Protein AF-A0A7Y3KMJ6-F1 (afdb_monomer)

Radius of gyration: 19.61 Å; Cα contacts (8 Å, |Δi|>4): 255; chains: 1; bounding box: 40×31×78 Å

Foldseek 3Di:
DPPDDQDFAALVQVLVQLVVFPFFFEWEDEQHDIAAWDDWDWDQDPVGIAIEIEGDPHTDTSVVRSVVSVVVVPDPDCNRRDFYWYDDPNDIFTFRHWYWDADPNGIYIYTYTYDPPDDRDPPPDDDPPPPDDDDDDDDD

Solvent-accessible surface area (backbone atoms only — not comparable to full-atom values): 8287 Å² total; per-residue (Å²): 132,88,76,73,78,82,70,64,28,26,39,66,52,49,47,55,40,58,72,73,38,79,23,55,31,26,31,37,29,48,86,89,50,77,41,27,24,43,53,78,45,78,42,86,50,101,90,49,66,37,56,32,35,29,57,35,98,54,53,33,44,38,67,62,54,43,55,52,47,50,57,47,62,74,41,99,47,70,50,41,78,33,70,27,32,34,39,57,94,96,38,79,18,45,24,48,50,62,42,69,47,71,58,98,85,40,59,20,24,34,40,33,29,41,53,92,88,52,84,80,76,77,86,73,74,88,72,84,81,78,80,75,86,76,88,82,88,79,89,131

pLDDT: mean 81.48, std 19.0, range [39.03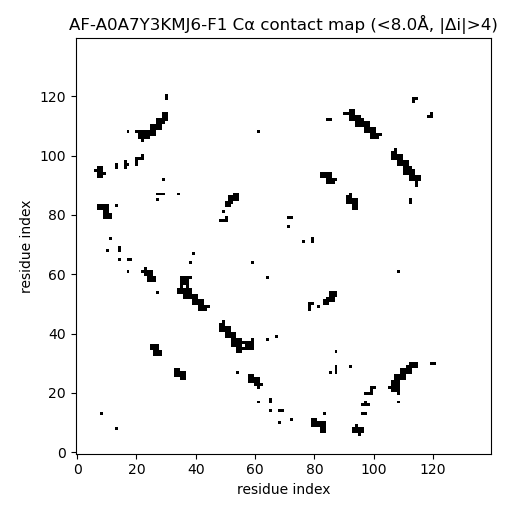, 97.44]

Mean predicted aligned error: 10.37 Å

Secondary structure (DSSP, 8-state):
---PPPPPPBHHHHHHHHHH---SEEEEEETTEEEEEEEEEEEEETTEEEEEEEE-SSPPBHHHHHHHHHHHHHS--TTTTSBPEEEETTEEEEEEEEEEEEETTEEEEEEEEE-TTS----------------------

Nearest PDB structures (foldseek):
  2j3z-assembly4_D  TM=5.409E-01  e=8.637E+00  Clostridium botulinum
  3tkl-assembly1_A  TM=5.086E-01  e=7.137E+00  Homo sapiens
  7u06-assembly1_l  TM=4.019E-01  e=6.698E+00  Saccharomyces cerevisiae
  7u05-assembly1_l  TM=4.195E-01  e=8.637E+00  Saccharomyces cerevisiae

Sequence (140 aa):
MQRSAPKSLHWPGVLAALRTCEGECVFLRTGTTSEPAGEIRTRPAARGTEFCLFEGEAPVARVALIERLEHLAASPDRRFAAAARIHVDGSFELVERVMNDSIAGAACAVIIARNSGGRFEPLRGKAPHTTGRSKRIKTG

Structure (mmCIF, N/CA/C/O backbone):
data_AF-A0A7Y3KMJ6-F1
#
_entry.id   AF-A0A7Y3KMJ6-F1
#
loop_
_atom_site.group_PDB
_atom_site.id
_atom_site.type_symbol
_atom_site.label_atom_id
_atom_site.label_alt_id
_atom_site.label_comp_id
_atom_site.label_asym_id
_atom_site.label_entity_id
_atom_site.label_seq_id
_atom_site.pdbx_PDB_ins_code
_atom_site.Cartn_x
_atom_site.Cartn_y
_atom_site.Cartn_z
_atom_site.occupancy
_atom_site.B_iso_or_equiv
_atom_site.auth_seq_id
_atom_site.auth_comp_id
_atom_site.auth_asym_id
_atom_site.auth_atom_id
_atom_site.pdbx_PDB_model_num
ATOM 1 N N . MET A 1 1 ? 29.820 -7.620 15.740 1.00 39.50 1 MET A N 1
ATOM 2 C CA . MET A 1 1 ? 28.426 -8.070 15.526 1.00 39.50 1 MET A CA 1
ATOM 3 C C . MET A 1 1 ? 27.964 -7.558 14.170 1.00 39.50 1 MET A C 1
ATOM 5 O O . MET A 1 1 ? 27.773 -6.355 14.030 1.00 39.50 1 MET A O 1
ATOM 9 N N . GLN A 1 2 ? 27.874 -8.427 13.156 1.00 39.69 2 GLN A N 1
ATOM 10 C CA . GLN A 1 2 ? 27.295 -8.059 11.859 1.00 39.69 2 GLN A CA 1
ATOM 11 C C . GLN A 1 2 ? 25.826 -7.697 12.090 1.00 39.69 2 GLN A C 1
ATOM 13 O O . GLN A 1 2 ? 25.012 -8.549 12.436 1.00 39.69 2 GLN A O 1
ATOM 18 N N . ARG A 1 3 ? 25.494 -6.411 11.974 1.00 43.75 3 ARG A N 1
ATOM 19 C CA . ARG A 1 3 ? 24.105 -5.964 11.937 1.00 43.75 3 ARG A CA 1
ATOM 20 C C . ARG A 1 3 ? 23.550 -6.368 10.580 1.00 43.75 3 ARG A C 1
ATOM 22 O O . ARG A 1 3 ? 23.826 -5.696 9.592 1.00 43.75 3 ARG A O 1
ATOM 29 N N . SER A 1 4 ? 22.810 -7.472 10.535 1.00 49.47 4 SER A N 1
ATOM 30 C CA . SER A 1 4 ? 21.996 -7.826 9.375 1.00 49.47 4 SER A CA 1
ATOM 31 C C . SER A 1 4 ? 21.164 -6.610 8.990 1.00 49.47 4 SER A C 1
ATOM 33 O O . SER A 1 4 ? 20.491 -6.027 9.847 1.00 49.47 4 SER A O 1
ATOM 35 N N . ALA A 1 5 ? 21.264 -6.192 7.728 1.00 52.91 5 ALA A N 1
ATOM 36 C CA . ALA A 1 5 ? 20.478 -5.078 7.238 1.00 52.91 5 ALA A CA 1
ATOM 37 C C . ALA A 1 5 ? 18.988 -5.361 7.529 1.00 52.91 5 ALA A C 1
ATOM 39 O O . ALA A 1 5 ? 18.518 -6.485 7.319 1.00 52.91 5 ALA A O 1
ATOM 40 N N . PRO A 1 6 ? 18.259 -4.386 8.079 1.00 56.41 6 PRO A N 1
ATOM 41 C CA . PRO A 1 6 ? 16.847 -4.536 8.390 1.00 56.41 6 PRO A CA 1
ATOM 42 C C . PRO A 1 6 ? 16.072 -4.860 7.107 1.00 56.41 6 PRO A C 1
ATOM 44 O O . PRO A 1 6 ? 16.291 -4.235 6.071 1.00 56.41 6 PRO A O 1
ATOM 47 N N . LYS A 1 7 ? 15.218 -5.888 7.166 1.00 75.12 7 LYS A N 1
ATOM 48 C CA . LYS A 1 7 ? 14.504 -6.417 5.998 1.00 75.12 7 LYS A CA 1
ATOM 49 C C . LYS A 1 7 ? 13.399 -5.446 5.575 1.00 75.12 7 LYS A C 1
ATOM 51 O O . LYS A 1 7 ? 12.499 -5.182 6.365 1.00 75.12 7 LYS A O 1
ATOM 56 N N . SER A 1 8 ? 13.456 -4.962 4.337 1.00 88.12 8 SER A N 1
ATOM 57 C CA . SER A 1 8 ? 12.352 -4.249 3.695 1.00 88.12 8 SER A CA 1
ATOM 58 C C . SER A 1 8 ? 11.376 -5.231 3.045 1.00 88.12 8 SER A C 1
ATOM 60 O O . SER A 1 8 ? 11.765 -6.262 2.483 1.00 88.12 8 SER A O 1
ATOM 62 N N . LEU A 1 9 ? 10.090 -4.908 3.110 1.00 93.06 9 LEU A N 1
ATOM 63 C CA . LEU A 1 9 ? 9.024 -5.675 2.488 1.00 93.06 9 LEU A CA 1
ATOM 64 C C . LEU A 1 9 ? 8.896 -5.283 1.013 1.00 93.06 9 LEU A C 1
ATOM 66 O O . LEU A 1 9 ? 9.029 -4.121 0.641 1.00 93.06 9 LEU A O 1
ATOM 70 N N . HIS A 1 10 ? 8.667 -6.270 0.156 1.00 93.94 10 HIS A N 1
ATOM 71 C CA . HIS A 1 10 ? 8.434 -6.070 -1.278 1.00 93.94 10 HIS A CA 1
ATOM 72 C C . HIS A 1 10 ? 6.924 -6.012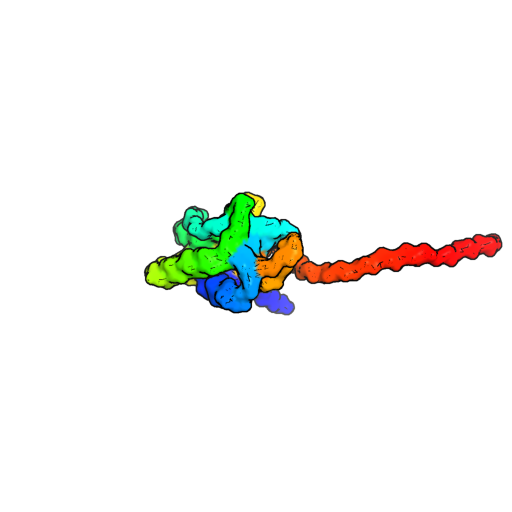 -1.539 1.00 93.94 10 HIS A C 1
ATOM 74 O O . HIS A 1 10 ? 6.156 -6.470 -0.690 1.00 93.94 10 HIS A O 1
ATOM 80 N N . TRP A 1 11 ? 6.467 -5.500 -2.687 1.00 95.62 11 TRP A N 1
ATOM 81 C CA . TRP A 1 11 ? 5.019 -5.391 -2.952 1.00 95.62 11 TRP A CA 1
ATOM 82 C C . TRP A 1 11 ? 4.234 -6.711 -2.832 1.00 95.62 11 TRP A C 1
ATOM 84 O O . TRP A 1 11 ? 3.154 -6.677 -2.241 1.00 95.62 11 TRP A O 1
ATOM 94 N N . PRO A 1 12 ? 4.758 -7.887 -3.249 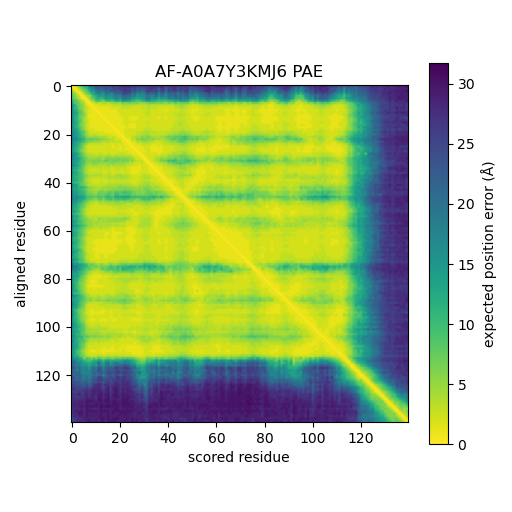1.00 96.00 12 PRO A N 1
ATOM 95 C CA . PRO A 1 12 ? 4.090 -9.163 -3.008 1.00 96.00 12 PRO A CA 1
ATOM 96 C C . PRO A 1 12 ? 3.933 -9.462 -1.515 1.00 96.00 12 PRO A C 1
ATOM 98 O O . PRO A 1 12 ? 2.918 -10.004 -1.090 1.00 96.00 12 PRO A O 1
ATOM 101 N N . GLY A 1 13 ? 4.924 -9.076 -0.706 1.00 96.00 13 GLY A N 1
ATOM 102 C CA . GLY A 1 13 ? 4.876 -9.213 0.746 1.00 96.00 13 GLY A CA 1
ATOM 103 C C . GLY A 1 13 ? 3.862 -8.267 1.388 1.00 96.00 13 GLY A C 1
ATOM 104 O O . GLY A 1 13 ? 3.163 -8.675 2.310 1.00 96.00 13 GLY A O 1
ATOM 105 N N . VAL A 1 14 ? 3.736 -7.035 0.882 1.00 96.88 14 VAL A N 1
ATOM 106 C CA . VAL A 1 14 ? 2.702 -6.081 1.321 1.00 96.88 14 VAL A CA 1
ATOM 107 C C . VAL A 1 14 ? 1.312 -6.633 1.016 1.00 96.88 14 VAL A C 1
ATOM 109 O O . VAL A 1 14 ? 0.469 -6.670 1.907 1.00 96.88 14 VAL A O 1
ATOM 112 N N . LEU A 1 15 ? 1.091 -7.123 -0.208 1.00 97.44 15 LEU A N 1
ATOM 113 C CA . LEU A 1 15 ? -0.166 -7.753 -0.615 1.00 97.44 15 LEU A CA 1
ATOM 114 C C . LEU A 1 15 ? -0.507 -8.955 0.278 1.00 97.44 15 LEU A C 1
ATOM 116 O O . LEU A 1 15 ? -1.619 -9.047 0.797 1.00 97.44 15 LEU A O 1
ATOM 120 N N . ALA A 1 16 ? 0.454 -9.853 0.501 1.00 97.00 16 ALA A N 1
ATOM 121 C CA . ALA A 1 16 ? 0.260 -11.005 1.374 1.00 97.00 16 ALA A CA 1
ATOM 122 C C . ALA A 1 16 ? -0.098 -10.584 2.808 1.00 97.00 16 ALA A C 1
ATOM 124 O O . ALA A 1 16 ? -1.032 -11.128 3.389 1.00 97.00 16 ALA A O 1
ATOM 125 N N . ALA A 1 17 ? 0.591 -9.584 3.362 1.00 96.31 17 ALA A N 1
ATOM 126 C CA . ALA A 1 17 ? 0.336 -9.120 4.719 1.00 96.31 17 ALA A CA 1
ATOM 127 C C . ALA A 1 17 ? -1.025 -8.409 4.852 1.00 96.31 17 ALA A C 1
ATOM 129 O O . ALA A 1 17 ? -1.762 -8.676 5.800 1.00 96.31 17 ALA A O 1
ATOM 130 N N . LEU A 1 18 ? -1.421 -7.587 3.873 1.00 96.62 18 LEU A N 1
ATOM 131 C CA . LEU A 1 18 ? -2.745 -6.953 3.847 1.00 96.62 18 LEU A CA 1
ATOM 132 C C . LEU A 1 18 ? -3.881 -7.982 3.812 1.00 96.62 18 LEU A C 1
ATOM 134 O O . LEU A 1 18 ? -4.912 -7.772 4.448 1.00 96.62 18 LEU A O 1
ATOM 138 N N . ARG A 1 19 ? -3.703 -9.118 3.127 1.00 96.62 19 ARG A N 1
ATOM 139 C CA . ARG A 1 19 ? -4.696 -10.206 3.132 1.00 96.62 19 ARG A CA 1
ATOM 140 C C . ARG A 1 19 ? -4.888 -10.832 4.517 1.00 96.62 19 ARG A C 1
ATOM 142 O O . ARG A 1 19 ? -5.977 -11.313 4.802 1.00 96.62 19 ARG A O 1
ATOM 149 N N . THR A 1 20 ? -3.863 -10.799 5.369 1.00 95.31 20 THR A N 1
ATOM 150 C CA . THR A 1 20 ? -3.917 -11.337 6.742 1.00 95.31 20 THR A CA 1
ATOM 151 C C . THR A 1 20 ? -4.381 -10.327 7.793 1.00 95.31 20 THR A C 1
ATOM 153 O O . THR A 1 20 ? -4.619 -10.702 8.937 1.00 95.31 20 THR A O 1
ATOM 156 N N . CYS A 1 21 ? -4.496 -9.048 7.433 1.00 93.88 21 CYS A N 1
ATOM 157 C CA . CYS A 1 21 ? -4.982 -8.014 8.338 1.00 93.88 21 CYS A CA 1
ATOM 158 C C . CYS A 1 21 ? -6.506 -8.068 8.500 1.00 93.88 21 CYS A C 1
ATOM 160 O O . CYS A 1 21 ? -7.236 -8.378 7.562 1.00 93.88 21 CYS A O 1
ATOM 162 N N . GLU A 1 22 ? -6.974 -7.700 9.688 1.00 90.38 22 GLU A N 1
ATOM 163 C CA . GLU A 1 22 ? -8.395 -7.638 10.042 1.00 90.38 22 GLU A CA 1
ATOM 164 C C . GLU A 1 22 ? -8.974 -6.243 9.787 1.00 90.38 22 GLU A C 1
ATOM 166 O O . GLU A 1 22 ? -10.134 -6.123 9.410 1.00 90.38 22 GLU A O 1
ATOM 171 N N . GLY A 1 23 ? -8.162 -5.188 9.935 1.00 90.75 23 GLY A N 1
ATOM 172 C CA . GLY A 1 23 ? -8.631 -3.808 9.808 1.00 90.75 23 GLY A CA 1
ATOM 173 C C . GLY A 1 23 ? -9.160 -3.461 8.415 1.00 90.75 23 GLY A C 1
ATOM 174 O O . GLY A 1 23 ? -8.591 -3.870 7.404 1.00 90.75 23 GLY A O 1
ATOM 175 N N . GLU A 1 24 ? -10.244 -2.692 8.349 1.00 92.69 24 GLU A N 1
ATOM 176 C CA . GLU A 1 24 ? -10.939 -2.395 7.085 1.00 92.69 24 GLU A CA 1
ATOM 177 C C . GLU A 1 24 ? -10.316 -1.230 6.313 1.00 92.69 24 GLU A C 1
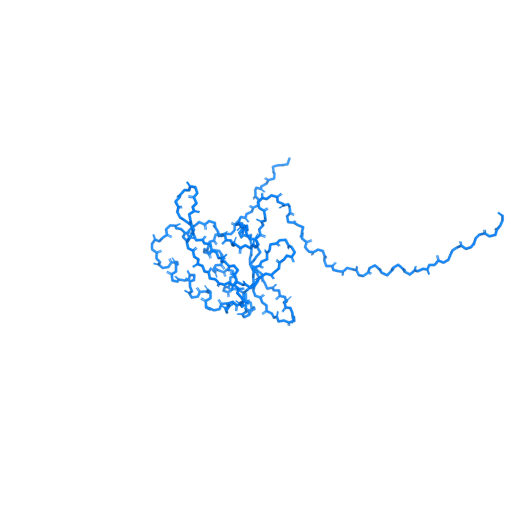ATOM 179 O O . GLU A 1 24 ? -10.402 -1.186 5.089 1.00 92.69 24 GLU A O 1
ATOM 184 N N . CYS A 1 25 ? -9.643 -0.322 7.015 1.00 95.31 25 CYS A N 1
ATOM 185 C CA . CYS A 1 25 ? -9.000 0.862 6.454 1.00 95.31 25 CYS A CA 1
ATOM 186 C C . CYS A 1 25 ? -7.479 0.722 6.478 1.00 95.31 25 CYS A C 1
ATOM 188 O O . CYS A 1 25 ? -6.928 0.071 7.372 1.00 95.31 25 CYS A O 1
ATOM 190 N N . VAL A 1 26 ? -6.792 1.361 5.530 1.00 96.94 26 VAL A N 1
ATOM 191 C CA . VAL 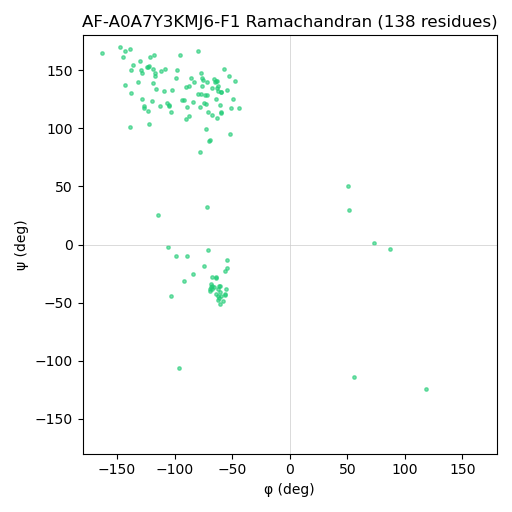A 1 26 ? -5.328 1.335 5.454 1.00 96.94 26 VAL A CA 1
ATOM 192 C C . VAL A 1 26 ? -4.732 2.686 5.826 1.00 96.94 26 VAL A C 1
ATOM 194 O O . VAL A 1 26 ? -5.129 3.727 5.306 1.00 96.94 26 VAL A O 1
ATOM 197 N N . PHE A 1 27 ? -3.733 2.649 6.701 1.00 96.19 27 PHE A N 1
ATOM 198 C CA . PHE A 1 27 ? -2.933 3.807 7.078 1.00 96.19 27 PHE A CA 1
ATOM 199 C C . PHE A 1 27 ? -1.452 3.547 6.831 1.00 96.19 27 PHE A C 1
ATOM 201 O O . PHE A 1 27 ? -0.970 2.413 6.873 1.00 96.19 27 PHE A O 1
ATOM 208 N N . LEU A 1 28 ? -0.730 4.625 6.586 1.00 95.00 28 LEU A N 1
ATOM 209 C CA . LEU A 1 28 ? 0.706 4.695 6.419 1.00 95.00 28 LEU A CA 1
ATOM 210 C C . LEU A 1 28 ? 1.308 5.226 7.708 1.00 95.00 28 LEU A C 1
ATOM 212 O O . LEU A 1 28 ? 0.819 6.213 8.245 1.00 95.00 28 LEU A O 1
ATOM 216 N N . ARG A 1 29 ? 2.363 4.594 8.214 1.00 90.88 29 ARG A N 1
ATOM 217 C CA . ARG A 1 29 ? 3.059 5.080 9.404 1.00 90.88 29 ARG A CA 1
A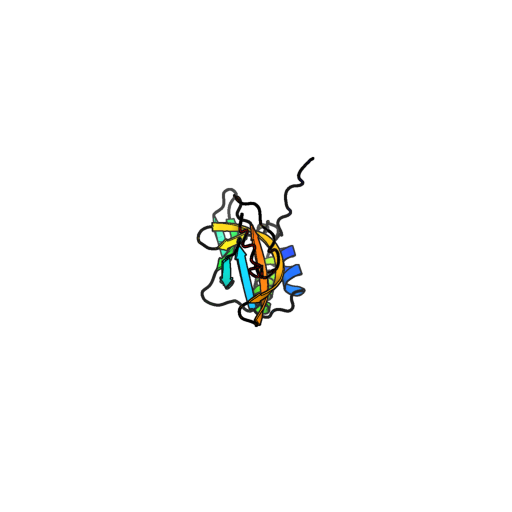TOM 218 C C . ARG A 1 29 ? 4.551 5.188 9.165 1.00 90.88 29 ARG A C 1
ATOM 220 O O . ARG A 1 29 ? 5.199 4.192 8.841 1.00 90.88 29 ARG A O 1
ATOM 227 N N . THR A 1 30 ? 5.081 6.376 9.422 1.00 87.88 30 THR A N 1
ATOM 228 C CA . THR A 1 30 ? 6.512 6.687 9.412 1.00 87.88 30 THR A CA 1
ATOM 229 C C . THR A 1 30 ? 6.874 7.336 10.745 1.00 87.88 30 THR A C 1
ATOM 231 O O . THR A 1 30 ? 6.316 8.353 11.156 1.00 87.88 30 THR A O 1
ATOM 234 N N . GLY A 1 31 ? 7.755 6.685 11.511 1.00 81.38 31 GLY A N 1
ATOM 235 C CA . GLY A 1 31 ? 8.035 7.097 12.891 1.00 81.38 31 GLY A CA 1
ATOM 236 C C . GLY A 1 31 ? 6.761 7.148 13.750 1.00 81.38 31 GLY A C 1
ATOM 237 O O . GLY A 1 31 ? 6.150 6.111 14.015 1.00 81.38 31 GLY A O 1
ATOM 238 N N . THR A 1 32 ? 6.377 8.348 14.196 1.00 79.62 32 THR A N 1
ATOM 239 C CA . THR A 1 32 ? 5.188 8.595 15.035 1.00 79.62 32 THR A CA 1
ATOM 240 C C . THR A 1 32 ? 3.962 9.082 14.262 1.00 79.62 32 THR A C 1
ATOM 242 O O . THR A 1 32 ? 2.876 9.138 14.837 1.00 79.62 32 THR A O 1
ATOM 245 N N . THR A 1 33 ? 4.114 9.433 12.987 1.00 83.62 33 THR A N 1
ATOM 246 C CA . THR A 1 33 ? 3.048 10.027 12.172 1.00 83.62 33 THR A CA 1
ATOM 247 C C . THR A 1 33 ? 2.261 8.931 11.470 1.00 83.62 33 THR A C 1
ATOM 249 O O . THR A 1 33 ? 2.850 7.975 10.968 1.00 83.62 33 THR A O 1
ATOM 252 N N . SER A 1 34 ? 0.929 9.033 11.479 1.00 90.44 34 SER A N 1
ATOM 253 C CA . SER A 1 34 ? 0.045 8.096 10.780 1.00 90.44 34 SER A CA 1
ATOM 254 C C . SER A 1 34 ? -0.840 8.859 9.809 1.00 90.44 34 SER A C 1
ATOM 256 O O . SER A 1 34 ? -1.688 9.624 10.255 1.00 90.44 34 SER A O 1
ATOM 258 N N . GLU A 1 35 ? -0.669 8.601 8.519 1.00 93.69 35 GLU A N 1
ATOM 259 C CA . GLU A 1 35 ? -1.424 9.240 7.444 1.00 93.69 35 GLU A CA 1
ATOM 260 C C . GLU A 1 35 ? -2.357 8.236 6.761 1.00 93.69 35 GLU A C 1
ATOM 262 O O . GLU A 1 35 ? -2.043 7.041 6.700 1.00 93.69 35 GLU A O 1
ATOM 267 N N . PRO A 1 36 ? -3.514 8.663 6.240 1.00 94.94 36 PRO A N 1
ATOM 268 C CA . PRO A 1 36 ? -4.374 7.780 5.472 1.00 94.94 36 PRO A CA 1
ATOM 269 C C . PRO A 1 36 ? -3.664 7.303 4.201 1.00 94.94 36 PRO A C 1
ATOM 271 O O . PRO A 1 36 ? -3.041 8.089 3.488 1.00 94.94 36 PRO A O 1
ATOM 274 N N . ALA A 1 37 ? -3.749 6.007 3.894 1.00 95.31 37 ALA A N 1
ATOM 275 C CA . ALA A 1 37 ? -3.229 5.514 2.625 1.00 95.31 37 ALA A CA 1
ATOM 276 C C . ALA A 1 37 ? -4.161 5.946 1.488 1.00 95.31 37 ALA A C 1
ATOM 278 O O . ALA A 1 37 ? -5.363 5.702 1.548 1.00 95.31 37 ALA A O 1
ATOM 279 N N . GLY A 1 38 ? -3.591 6.559 0.456 1.00 94.69 38 GLY A N 1
ATOM 280 C CA . GLY A 1 38 ? -4.283 6.941 -0.765 1.00 94.69 38 GLY A CA 1
ATOM 281 C C . GLY A 1 38 ? -4.088 5.883 -1.844 1.00 94.69 38 GLY A C 1
ATOM 282 O O . GLY A 1 38 ? -4.664 4.797 -1.794 1.00 94.69 38 GLY A O 1
ATOM 283 N N . GLU A 1 39 ? -3.256 6.194 -2.838 1.00 93.94 39 GLU A N 1
ATOM 284 C CA . GLU A 1 39 ? -3.123 5.372 -4.040 1.00 93.94 39 GLU A CA 1
ATOM 285 C C . GLU A 1 39 ? -1.683 5.019 -4.418 1.00 93.94 39 GLU A C 1
ATOM 287 O O . GLU A 1 39 ? -0.715 5.692 -4.057 1.00 93.94 39 GLU A O 1
ATOM 292 N N . ILE A 1 40 ? -1.547 3.938 -5.191 1.00 94.88 40 ILE A N 1
ATOM 293 C CA . ILE A 1 40 ? -0.266 3.493 -5.738 1.00 94.88 40 ILE A CA 1
ATOM 294 C C . ILE A 1 40 ? -0.036 4.168 -7.085 1.00 94.88 40 ILE A C 1
ATOM 296 O O . ILE A 1 40 ? -0.763 3.917 -8.051 1.00 94.88 40 ILE A O 1
ATOM 300 N N . ARG A 1 41 ? 1.035 4.956 -7.166 1.00 93.88 41 ARG A N 1
ATOM 301 C CA . ARG A 1 41 ? 1.485 5.623 -8.392 1.00 93.88 41 ARG A CA 1
ATOM 302 C C . ARG A 1 41 ? 2.905 5.199 -8.739 1.00 93.88 41 ARG A C 1
ATOM 304 O O . ARG A 1 41 ? 3.664 4.705 -7.904 1.00 93.88 41 ARG A O 1
ATOM 311 N N . THR A 1 42 ? 3.285 5.412 -9.992 1.00 91.56 42 THR A N 1
ATOM 312 C CA . THR A 1 42 ? 4.676 5.270 -10.425 1.00 91.56 42 THR A CA 1
ATOM 313 C C . THR A 1 42 ? 5.427 6.574 -10.211 1.00 91.56 42 THR A C 1
ATOM 315 O O . THR A 1 42 ? 4.925 7.630 -10.590 1.00 91.56 42 THR A O 1
ATOM 318 N N . ARG A 1 43 ? 6.653 6.504 -9.690 1.00 87.06 43 ARG A N 1
ATOM 319 C CA . ARG A 1 43 ? 7.557 7.659 -9.585 1.00 87.06 43 ARG A CA 1
ATOM 320 C C . ARG A 1 43 ? 8.880 7.421 -10.319 1.00 87.06 43 ARG A C 1
ATOM 322 O O . ARG A 1 43 ? 9.304 6.265 -10.427 1.00 87.06 43 ARG A O 1
ATOM 329 N N . PRO A 1 44 ? 9.565 8.483 -10.776 1.00 85.06 44 PRO A N 1
ATOM 330 C CA . PRO A 1 44 ? 10.955 8.396 -11.210 1.00 85.06 44 PRO A CA 1
ATOM 331 C C . PRO A 1 44 ? 11.894 8.017 -10.053 1.00 85.06 44 PRO A C 1
ATOM 333 O O . PRO A 1 44 ? 11.755 8.507 -8.933 1.00 85.06 44 PRO A O 1
ATOM 336 N N . ALA A 1 45 ? 12.878 7.171 -10.340 1.00 79.81 45 ALA A N 1
ATOM 337 C CA . ALA A 1 45 ? 13.930 6.741 -9.427 1.00 79.81 45 ALA A CA 1
ATOM 338 C C . ALA A 1 45 ? 15.259 6.590 -10.186 1.00 79.81 45 ALA A C 1
ATOM 340 O O . ALA A 1 45 ? 15.289 6.517 -11.413 1.00 79.81 45 ALA A O 1
ATOM 341 N N . ALA A 1 46 ? 16.375 6.471 -9.460 1.00 76.56 46 ALA A N 1
ATOM 342 C CA . ALA A 1 46 ? 17.713 6.392 -10.061 1.00 76.56 46 ALA A CA 1
ATOM 343 C C . ALA A 1 46 ? 17.888 5.245 -11.084 1.00 76.56 46 ALA A C 1
ATOM 345 O O . ALA A 1 46 ? 18.765 5.311 -11.937 1.00 76.56 46 ALA A O 1
ATOM 346 N N . ARG A 1 47 ? 17.065 4.188 -11.006 1.00 78.75 47 ARG A N 1
ATOM 347 C CA . ARG A 1 47 ? 17.106 3.017 -11.904 1.00 78.75 47 ARG A CA 1
ATOM 348 C C . ARG A 1 47 ? 15.859 2.878 -12.789 1.00 78.75 47 ARG A C 1
ATOM 350 O O . ARG A 1 47 ? 15.525 1.770 -13.205 1.00 78.75 47 ARG A O 1
ATOM 357 N N . GLY A 1 48 ? 15.157 3.978 -13.065 1.00 84.19 48 GLY A N 1
ATOM 358 C CA . GLY A 1 48 ? 13.972 4.001 -13.926 1.00 84.19 48 GLY A CA 1
ATOM 359 C C . GLY A 1 48 ? 12.727 4.462 -13.178 1.00 84.19 48 GLY A C 1
ATOM 360 O O . GLY A 1 48 ? 12.714 5.550 -12.616 1.00 84.19 48 GLY A O 1
ATOM 361 N N . THR A 1 49 ? 11.668 3.653 -13.179 1.00 87.94 49 THR A N 1
ATOM 362 C CA . THR A 1 49 ? 10.440 3.945 -12.424 1.00 87.94 49 THR A CA 1
ATOM 363 C C . THR A 1 49 ? 10.168 2.860 -11.396 1.00 87.94 49 THR A C 1
ATOM 365 O O . THR A 1 49 ? 10.530 1.701 -11.594 1.00 87.94 49 THR A O 1
ATOM 368 N N . GLU A 1 50 ? 9.521 3.233 -10.300 1.00 90.62 50 GLU A N 1
ATOM 369 C CA . GLU A 1 50 ? 9.109 2.314 -9.240 1.00 90.62 50 GLU A CA 1
ATOM 370 C C . GLU A 1 50 ? 7.682 2.618 -8.785 1.00 90.62 50 GLU A C 1
ATOM 372 O O . GLU A 1 50 ? 7.209 3.748 -8.929 1.00 90.62 50 GLU A O 1
ATOM 377 N N . PHE A 1 51 ? 7.001 1.611 -8.240 1.00 94.06 51 PHE A N 1
ATOM 378 C CA . PHE A 1 51 ? 5.731 1.820 -7.553 1.00 94.06 51 PHE A CA 1
ATOM 379 C C . PHE A 1 51 ? 5.971 2.431 -6.175 1.00 94.06 51 PHE A C 1
ATOM 381 O O . PHE A 1 51 ? 6.907 2.046 -5.469 1.00 94.06 51 PHE A O 1
ATOM 388 N N . CYS A 1 52 ? 5.096 3.354 -5.793 1.00 94.38 52 CYS A N 1
ATOM 389 C CA . CYS A 1 52 ? 5.059 3.971 -4.479 1.00 94.38 52 CYS A CA 1
ATOM 390 C C . CYS A 1 52 ? 3.605 4.200 -4.064 1.00 94.38 52 CYS A C 1
ATOM 392 O O . CYS A 1 52 ? 2.793 4.637 -4.880 1.00 94.38 52 CYS A O 1
ATOM 394 N N . LEU A 1 53 ? 3.286 3.915 -2.805 1.00 96.19 53 LEU A N 1
ATOM 395 C CA . LEU A 1 53 ? 1.982 4.200 -2.212 1.00 96.19 53 LEU A CA 1
ATOM 396 C C . LEU A 1 53 ? 2.015 5.583 -1.561 1.00 96.19 53 LEU A C 1
ATOM 398 O O . LEU A 1 53 ? 2.891 5.855 -0.749 1.00 96.19 53 LEU A O 1
ATOM 402 N N . PHE A 1 54 ? 1.100 6.461 -1.942 1.00 94.69 54 PHE A N 1
ATOM 403 C CA . PHE A 1 54 ? 1.045 7.829 -1.440 1.00 94.69 54 PHE A CA 1
ATOM 404 C C . PHE A 1 54 ? 0.030 7.962 -0.311 1.00 94.69 54 PHE A C 1
ATOM 406 O O . PHE A 1 54 ? -0.969 7.241 -0.282 1.00 94.69 54 PHE A O 1
ATOM 413 N N . GLU A 1 55 ? 0.289 8.895 0.599 1.00 93.69 55 GLU A N 1
ATOM 414 C CA . GLU A 1 55 ? -0.726 9.429 1.505 1.00 93.69 55 GLU A CA 1
ATOM 415 C C . GLU A 1 55 ? -1.908 10.032 0.723 1.00 93.69 55 GLU A C 1
ATOM 417 O O . GLU A 1 55 ? -1.764 10.467 -0.426 1.00 93.69 55 GLU A O 1
ATOM 422 N N . GLY A 1 56 ? -3.092 10.005 1.328 1.00 92.00 56 GLY A N 1
ATOM 423 C CA . GLY A 1 56 ? -4.328 10.532 0.756 1.00 92.00 56 GLY A CA 1
ATOM 424 C C . GLY A 1 56 ? -5.169 11.269 1.793 1.00 92.00 56 GLY A C 1
ATOM 425 O O . GLY A 1 56 ? -4.924 11.174 2.990 1.00 92.00 56 GLY A O 1
ATOM 426 N N . GLU A 1 57 ? -6.190 11.989 1.328 1.00 91.06 57 GLU A N 1
ATOM 427 C CA . GLU A 1 57 ? -7.087 12.772 2.195 1.00 91.06 57 GLU A CA 1
ATOM 428 C C . GLU A 1 57 ? -7.968 11.892 3.099 1.00 91.06 57 GLU A C 1
ATOM 430 O O . GLU A 1 57 ? -8.357 12.300 4.191 1.00 91.06 57 GLU A O 1
ATOM 435 N N . ALA A 1 58 ? -8.278 10.672 2.653 1.00 91.44 58 ALA A N 1
ATOM 436 C CA . ALA A 1 58 ? -9.087 9.695 3.373 1.00 91.44 58 ALA A CA 1
ATOM 437 C C . ALA A 1 58 ? -8.474 8.294 3.238 1.00 91.44 58 ALA A C 1
ATOM 439 O O . ALA A 1 58 ? -7.833 8.007 2.221 1.00 91.44 58 ALA A O 1
ATOM 440 N N . PRO A 1 59 ? -8.654 7.407 4.237 1.00 90.62 59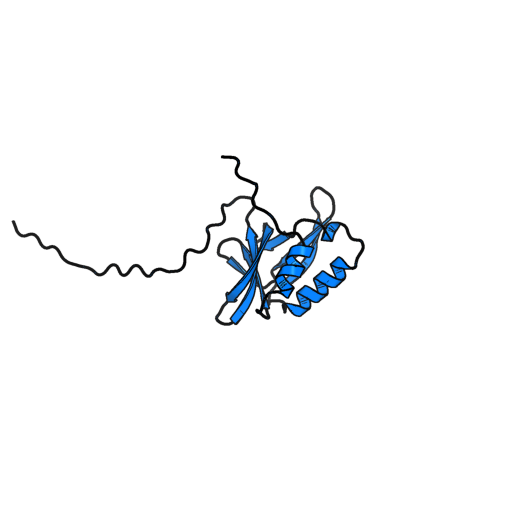 PRO A N 1
ATOM 441 C CA . PRO A 1 59 ? -8.040 6.092 4.195 1.00 90.62 59 PRO A CA 1
ATOM 442 C C . PRO A 1 59 ? -8.729 5.224 3.149 1.00 90.62 59 PRO A C 1
ATOM 444 O O . PRO A 1 59 ? -9.949 5.054 3.162 1.00 90.62 59 PRO A O 1
ATOM 447 N N . VAL A 1 60 ? -7.935 4.628 2.265 1.00 94.69 60 VAL A N 1
ATOM 448 C CA . VAL A 1 60 ? -8.429 3.629 1.325 1.00 94.69 60 VAL A CA 1
ATOM 449 C C . VAL A 1 60 ? -8.900 2.383 2.076 1.00 94.69 60 VAL A C 1
ATOM 451 O O . VAL A 1 60 ? -8.281 1.935 3.051 1.00 94.69 60 VAL A O 1
ATOM 454 N N . ALA A 1 61 ? -9.989 1.789 1.592 1.00 95.69 61 ALA A N 1
ATOM 455 C CA . ALA A 1 61 ? -10.420 0.481 2.056 1.00 95.69 61 ALA A CA 1
ATOM 456 C C . ALA A 1 61 ? -9.342 -0.568 1.742 1.00 95.69 61 ALA A C 1
ATOM 458 O O . ALA A 1 61 ? -8.795 -0.624 0.637 1.00 95.69 61 ALA A O 1
ATOM 459 N N . ARG A 1 62 ? -9.066 -1.453 2.699 1.00 96.31 62 ARG A N 1
ATOM 460 C CA . ARG A 1 62 ? -8.073 -2.525 2.572 1.00 96.31 62 ARG A CA 1
ATOM 461 C C . ARG A 1 62 ? -8.344 -3.412 1.368 1.00 96.31 62 ARG A C 1
ATOM 463 O O . ARG A 1 62 ? -7.408 -3.740 0.647 1.00 96.31 62 ARG A O 1
ATOM 470 N N . VAL A 1 63 ? -9.608 -3.761 1.134 1.00 96.44 63 VAL A N 1
ATOM 471 C CA . VAL A 1 63 ? -10.018 -4.580 -0.016 1.00 96.44 63 VAL A CA 1
ATOM 472 C C . VAL A 1 63 ? -9.690 -3.874 -1.333 1.00 96.44 63 VAL A C 1
ATOM 474 O O . VAL A 1 63 ? -9.048 -4.474 -2.187 1.00 96.44 63 VAL A O 1
ATOM 477 N N . ALA A 1 64 ? -9.996 -2.581 -1.457 1.00 96.06 64 ALA A N 1
ATOM 478 C CA . ALA A 1 64 ? -9.680 -1.811 -2.661 1.00 96.06 64 ALA A CA 1
ATOM 479 C C . ALA A 1 64 ? -8.162 -1.721 -2.917 1.00 96.06 64 ALA A C 1
ATOM 481 O O . ALA A 1 64 ? -7.702 -1.836 -4.056 1.00 96.06 64 ALA A O 1
ATOM 482 N N . LEU A 1 65 ? -7.354 -1.569 -1.860 1.00 96.75 65 LEU A N 1
ATOM 483 C CA . LEU A 1 65 ? -5.896 -1.586 -2.000 1.00 96.75 65 LEU A CA 1
ATOM 484 C C . LEU A 1 65 ? -5.368 -2.975 -2.401 1.00 96.75 65 LEU A C 1
ATOM 486 O O . LEU A 1 65 ? -4.444 -3.062 -3.210 1.00 96.75 65 LEU A O 1
ATOM 490 N N . ILE A 1 66 ? -5.952 -4.052 -1.863 1.00 97.31 66 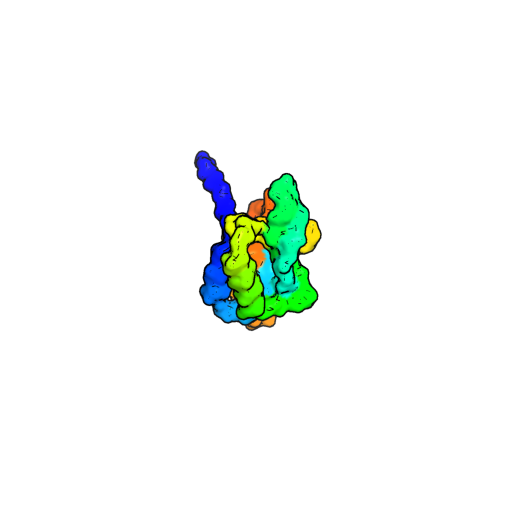ILE A N 1
ATOM 491 C CA . ILE A 1 66 ? -5.631 -5.436 -2.245 1.00 97.31 66 ILE A CA 1
ATOM 492 C C . ILE A 1 66 ? -5.926 -5.656 -3.729 1.00 97.31 66 ILE A C 1
ATOM 494 O O . ILE A 1 66 ? -5.027 -6.076 -4.452 1.00 97.31 66 ILE A O 1
ATOM 498 N N . GLU A 1 67 ? -7.123 -5.309 -4.200 1.00 96.81 67 GLU A N 1
ATOM 499 C CA . GLU A 1 67 ? -7.516 -5.444 -5.609 1.00 96.81 67 GLU A CA 1
ATOM 500 C C . GLU A 1 67 ? -6.550 -4.691 -6.532 1.00 96.81 67 GLU A C 1
ATOM 502 O O . GLU A 1 67 ? -6.088 -5.213 -7.553 1.00 96.81 67 GLU A O 1
ATOM 507 N N . ARG A 1 68 ? -6.161 -3.470 -6.143 1.00 95.81 68 ARG A N 1
ATOM 508 C CA . ARG A 1 68 ? -5.178 -2.691 -6.898 1.00 95.81 68 ARG A CA 1
ATOM 509 C C . ARG A 1 68 ? -3.821 -3.389 -6.956 1.00 95.81 68 ARG A C 1
ATOM 511 O O . ARG A 1 68 ? -3.206 -3.430 -8.021 1.00 95.81 68 ARG A O 1
ATOM 518 N N . LEU A 1 69 ? -3.344 -3.928 -5.838 1.00 96.31 69 LEU A N 1
ATOM 519 C CA . LEU A 1 69 ? -2.082 -4.664 -5.774 1.00 96.31 69 LEU A CA 1
ATOM 520 C C . LEU A 1 69 ? -2.131 -5.970 -6.576 1.00 96.31 69 LEU A C 1
ATOM 522 O O . LEU A 1 69 ? -1.143 -6.313 -7.216 1.00 96.31 69 LEU A O 1
ATOM 526 N N . GLU A 1 70 ? -3.260 -6.673 -6.589 1.00 96.25 70 GLU A N 1
ATOM 527 C CA . GLU A 1 70 ? -3.466 -7.879 -7.399 1.00 96.25 70 GLU A CA 1
ATOM 528 C C . GLU A 1 70 ? -3.411 -7.572 -8.894 1.00 96.25 70 GLU A C 1
ATOM 530 O O . GLU A 1 70 ? -2.742 -8.280 -9.647 1.00 96.25 70 GLU A O 1
ATOM 535 N N . HIS A 1 71 ? -4.030 -6.471 -9.321 1.00 94.94 71 HIS A N 1
ATOM 536 C CA . HIS A 1 71 ? -3.940 -6.010 -10.703 1.00 94.94 71 HIS A CA 1
ATOM 537 C C . HIS A 1 71 ? -2.490 -5.697 -11.115 1.00 94.94 71 HIS A C 1
ATOM 539 O O . HIS A 1 71 ? -2.046 -6.058 -12.209 1.00 94.94 71 HIS A O 1
ATOM 545 N N . LEU A 1 72 ? -1.720 -5.064 -10.223 1.00 93.69 72 LEU A N 1
ATOM 546 C CA . LEU A 1 72 ? -0.294 -4.811 -10.448 1.00 93.69 72 LEU A CA 1
ATOM 547 C C . LEU A 1 72 ? 0.529 -6.109 -10.461 1.00 93.69 72 LEU A C 1
ATOM 549 O O . LEU A 1 72 ? 1.460 -6.218 -11.254 1.00 93.69 72 LEU A O 1
ATOM 553 N N . ALA A 1 73 ? 0.174 -7.095 -9.632 1.00 93.00 73 ALA A N 1
ATOM 554 C CA . ALA A 1 73 ? 0.835 -8.398 -9.575 1.00 93.00 73 ALA A CA 1
ATOM 555 C C . ALA A 1 73 ? 0.603 -9.249 -10.833 1.00 93.00 73 ALA A C 1
ATOM 557 O O . ALA A 1 73 ? 1.482 -10.009 -11.229 1.00 93.00 73 ALA A O 1
ATOM 558 N N . ALA A 1 74 ? -0.577 -9.132 -11.448 1.00 91.50 74 ALA A N 1
ATOM 559 C CA . ALA A 1 74 ? -0.930 -9.841 -12.678 1.00 91.50 74 ALA A CA 1
ATOM 560 C C . ALA A 1 74 ? -0.248 -9.255 -13.928 1.00 91.50 74 ALA A C 1
ATOM 562 O O . ALA A 1 74 ? -0.149 -9.921 -14.958 1.00 91.50 74 ALA A O 1
ATOM 563 N N . SER A 1 75 ? 0.235 -8.013 -13.848 1.00 87.25 75 SER A N 1
ATOM 564 C CA . SER A 1 75 ? 1.010 -7.391 -14.920 1.00 87.25 75 SER A CA 1
ATOM 565 C C . SER A 1 75 ? 2.446 -7.946 -14.924 1.00 87.25 75 SER A C 1
ATOM 567 O O . SER A 1 75 ? 3.014 -8.132 -13.848 1.00 87.25 75 SER A O 1
ATOM 569 N N . PRO A 1 76 ? 3.104 -8.152 -16.086 1.00 80.12 76 PRO A N 1
ATOM 570 C CA . PRO A 1 76 ? 4.495 -8.635 -16.181 1.00 80.12 76 PRO A CA 1
ATOM 571 C C . PRO A 1 76 ? 5.535 -7.575 -15.757 1.00 80.12 76 PRO A C 1
ATOM 573 O O . PRO A 1 76 ? 6.644 -7.480 -16.284 1.00 80.12 76 PRO A O 1
ATOM 576 N N . ASP A 1 77 ? 5.165 -6.725 -14.808 1.00 84.50 77 ASP A N 1
ATOM 577 C CA . ASP A 1 77 ? 5.897 -5.549 -14.412 1.00 84.50 77 ASP A CA 1
ATOM 578 C C . ASP A 1 77 ? 6.883 -5.860 -13.287 1.00 84.50 77 ASP A C 1
ATOM 580 O O . ASP A 1 77 ? 6.524 -6.015 -12.116 1.00 84.50 77 ASP A O 1
ATOM 584 N N . ARG A 1 78 ? 8.174 -5.870 -13.632 1.00 83.38 78 ARG A N 1
ATOM 585 C CA . ARG A 1 78 ? 9.274 -6.080 -12.678 1.00 83.38 78 ARG A CA 1
ATOM 586 C C . ARG A 1 78 ? 9.259 -5.111 -11.489 1.00 83.38 78 ARG A C 1
ATOM 588 O O . ARG A 1 78 ? 9.881 -5.406 -10.472 1.00 83.38 78 ARG A O 1
ATOM 595 N N . ARG A 1 79 ? 8.571 -3.964 -11.592 1.00 87.75 79 ARG A N 1
ATOM 596 C CA . ARG A 1 79 ? 8.419 -2.995 -10.494 1.00 87.75 79 ARG A CA 1
ATOM 597 C C . ARG A 1 79 ? 7.652 -3.583 -9.316 1.00 87.75 79 ARG A C 1
ATOM 599 O O . ARG A 1 79 ? 7.917 -3.191 -8.183 1.00 87.75 79 ARG A O 1
ATOM 606 N N . PHE A 1 80 ? 6.756 -4.540 -9.558 1.00 91.38 80 PHE A N 1
ATOM 607 C CA . PHE A 1 80 ? 6.036 -5.206 -8.479 1.00 91.38 80 PHE A CA 1
ATOM 608 C C . PHE A 1 80 ? 6.983 -6.075 -7.646 1.00 91.38 80 PHE A C 1
ATOM 610 O O . PHE A 1 80 ? 6.911 -6.071 -6.429 1.00 91.38 80 PHE A O 1
ATOM 617 N N . ALA A 1 81 ? 7.977 -6.722 -8.254 1.00 89.94 81 ALA A N 1
ATOM 618 C CA . ALA A 1 81 ? 8.976 -7.489 -7.509 1.00 89.94 81 ALA A CA 1
ATOM 619 C C . ALA A 1 81 ? 9.961 -6.621 -6.695 1.00 89.94 81 ALA A C 1
ATOM 621 O O . ALA A 1 81 ? 10.798 -7.170 -5.986 1.00 89.94 81 ALA A O 1
ATOM 622 N N . ALA A 1 82 ? 9.904 -5.287 -6.785 1.00 90.44 82 ALA A N 1
ATOM 623 C CA . ALA A 1 82 ? 10.795 -4.396 -6.046 1.00 90.44 82 ALA A CA 1
ATOM 624 C C . ALA A 1 82 ? 10.363 -4.196 -4.580 1.00 90.44 82 ALA A C 1
ATOM 626 O O . ALA A 1 82 ? 9.235 -4.500 -4.177 1.00 90.44 82 ALA A O 1
ATOM 627 N N . ALA A 1 83 ? 11.275 -3.636 -3.779 1.00 91.56 83 ALA A N 1
ATOM 628 C CA . ALA A 1 83 ? 10.975 -3.212 -2.416 1.00 91.56 83 ALA A CA 1
ATOM 629 C C . ALA A 1 83 ? 9.860 -2.153 -2.415 1.00 91.56 83 ALA A C 1
ATOM 631 O O . ALA A 1 83 ? 9.923 -1.172 -3.165 1.00 91.56 83 ALA A O 1
ATOM 632 N N . ALA A 1 84 ? 8.854 -2.356 -1.567 1.00 93.94 84 ALA A N 1
ATOM 633 C CA . ALA A 1 84 ? 7.722 -1.458 -1.463 1.00 93.94 84 ALA A CA 1
ATOM 634 C C . ALA A 1 84 ? 8.144 -0.151 -0.799 1.00 93.94 84 ALA A C 1
ATOM 636 O O . ALA A 1 84 ? 8.929 -0.131 0.156 1.00 93.94 84 ALA A O 1
ATOM 637 N N . ARG A 1 85 ? 7.611 0.946 -1.328 1.00 93.19 85 ARG A N 1
ATOM 638 C CA . ARG A 1 85 ? 7.849 2.291 -0.822 1.00 93.19 85 ARG A CA 1
ATOM 639 C C . ARG A 1 85 ? 6.545 3.009 -0.598 1.00 93.19 85 ARG A C 1
ATOM 641 O O . ARG A 1 85 ? 5.584 2.800 -1.342 1.00 93.19 85 ARG A O 1
ATOM 648 N N . ILE A 1 86 ? 6.553 3.869 0.404 1.00 93.31 86 ILE A N 1
ATOM 649 C CA . ILE A 1 86 ? 5.461 4.791 0.661 1.00 93.31 86 ILE A CA 1
ATOM 650 C C . ILE A 1 86 ?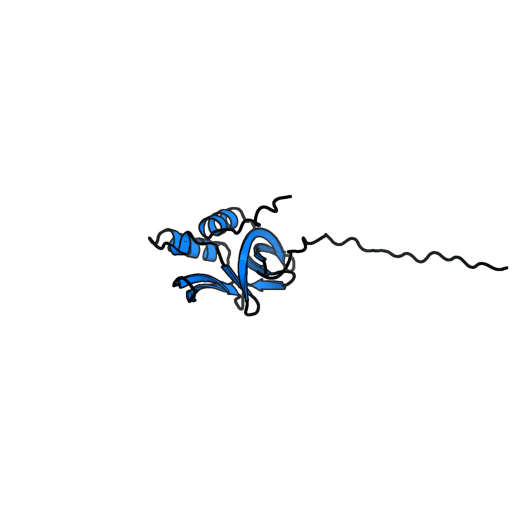 5.978 6.225 0.669 1.00 93.31 86 ILE A C 1
ATOM 652 O O . ILE A 1 86 ? 7.154 6.461 0.950 1.00 93.31 86 ILE A O 1
ATOM 656 N N . HIS A 1 87 ? 5.098 7.159 0.341 1.00 91.31 87 HIS A N 1
ATOM 657 C CA . HIS A 1 87 ? 5.325 8.586 0.466 1.00 91.31 87 HIS A CA 1
ATOM 658 C C . HIS A 1 87 ? 4.548 9.104 1.666 1.00 91.31 87 HIS A C 1
ATOM 660 O O . HIS A 1 87 ? 3.320 8.991 1.674 1.00 91.31 87 HIS A O 1
ATOM 666 N N . VAL A 1 88 ? 5.270 9.654 2.637 1.00 85.50 88 VAL A N 1
ATOM 667 C CA . VAL A 1 88 ? 4.692 10.319 3.805 1.00 85.50 88 VAL A CA 1
ATOM 668 C C . VAL A 1 88 ? 5.492 11.584 4.088 1.00 85.50 88 VAL A C 1
ATOM 670 O O . VAL A 1 88 ? 6.723 11.521 4.125 1.00 85.50 88 VAL A O 1
ATOM 673 N N . ASP A 1 89 ? 4.805 12.713 4.263 1.00 82.50 89 ASP A N 1
ATOM 674 C CA . ASP A 1 89 ? 5.401 14.008 4.637 1.00 82.50 89 ASP A CA 1
ATOM 675 C C . ASP A 1 89 ? 6.603 14.408 3.749 1.00 82.50 89 ASP A C 1
ATOM 677 O O . ASP A 1 89 ? 7.726 14.660 4.195 1.00 82.50 89 ASP A O 1
ATOM 681 N N . GLY A 1 90 ? 6.401 14.350 2.428 1.00 81.62 90 GLY A N 1
ATOM 682 C CA . GLY A 1 90 ? 7.416 14.729 1.434 1.00 81.62 90 GLY A CA 1
ATOM 683 C C . GLY A 1 90 ? 8.584 13.744 1.275 1.00 81.62 90 GLY A C 1
ATOM 684 O O . GLY A 1 90 ? 9.497 13.996 0.483 1.00 81.62 90 GLY A O 1
ATOM 685 N N . SER A 1 91 ? 8.580 12.625 2.005 1.00 84.56 91 SER A N 1
ATOM 686 C CA . SER A 1 91 ? 9.674 11.653 2.037 1.00 84.56 91 SER A CA 1
ATOM 687 C C . SER A 1 91 ? 9.249 10.284 1.512 1.00 84.56 91 SER A C 1
ATOM 689 O O . SER A 1 91 ? 8.124 9.837 1.714 1.00 84.56 91 SER A O 1
ATOM 691 N N . PHE A 1 92 ? 10.176 9.590 0.841 1.00 88.50 92 PHE A N 1
ATOM 692 C CA . PHE A 1 92 ? 9.963 8.234 0.328 1.00 88.50 92 PHE A CA 1
ATOM 693 C C . PHE A 1 92 ? 10.660 7.207 1.216 1.00 88.50 92 PHE A C 1
ATOM 695 O O . PHE A 1 92 ? 11.890 7.147 1.265 1.00 88.50 92 PHE A O 1
ATOM 702 N N . GLU A 1 93 ? 9.875 6.361 1.871 1.00 90.38 93 GLU A N 1
ATOM 703 C CA . GLU A 1 93 ? 10.354 5.417 2.876 1.00 90.38 93 GLU A CA 1
ATOM 704 C C . GLU A 1 93 ? 10.133 3.966 2.454 1.00 90.38 93 GLU A C 1
ATOM 706 O O . GLU A 1 93 ? 9.174 3.638 1.755 1.00 90.38 93 GLU A O 1
ATOM 711 N N . LEU A 1 94 ? 11.038 3.077 2.875 1.00 91.50 94 LEU A N 1
ATOM 712 C CA . LEU A 1 94 ? 10.914 1.644 2.613 1.00 91.50 94 LEU A CA 1
ATOM 713 C C . LEU A 1 94 ? 9.936 1.018 3.600 1.00 91.50 94 LEU A C 1
ATOM 715 O O . LEU A 1 94 ? 10.090 1.172 4.812 1.00 91.50 94 LEU A O 1
ATOM 719 N N . VAL A 1 95 ? 8.976 0.262 3.075 1.00 93.62 95 VAL A N 1
ATOM 720 C CA . VAL A 1 95 ? 8.035 -0.496 3.898 1.00 93.62 95 VAL A CA 1
ATOM 721 C C . VAL A 1 95 ? 8.784 -1.607 4.623 1.00 93.62 95 VAL A C 1
ATOM 723 O O . VAL A 1 95 ? 9.573 -2.337 4.025 1.00 93.62 95 VAL A O 1
ATOM 726 N N . GLU A 1 96 ? 8.519 -1.762 5.913 1.00 91.94 96 GLU A N 1
ATOM 727 C CA . GLU A 1 96 ? 9.133 -2.792 6.752 1.00 91.94 96 GLU A CA 1
ATOM 728 C C . GLU A 1 96 ? 8.169 -3.939 7.012 1.00 91.94 96 GLU A C 1
ATOM 730 O O . GLU A 1 96 ? 8.541 -5.110 6.952 1.00 91.94 96 GLU A O 1
ATOM 735 N N . ARG A 1 97 ? 6.918 -3.595 7.327 1.00 92.56 97 ARG A N 1
ATOM 736 C CA . ARG A 1 97 ? 5.876 -4.551 7.693 1.00 92.56 97 ARG A CA 1
ATOM 737 C C . ARG A 1 97 ? 4.492 -3.928 7.591 1.00 92.56 97 ARG A C 1
ATOM 739 O O . ARG A 1 97 ? 4.347 -2.709 7.584 1.00 92.56 97 ARG A O 1
ATOM 746 N N . VAL A 1 98 ? 3.486 -4.790 7.599 1.00 95.06 98 VAL A N 1
ATOM 747 C CA . VAL A 1 98 ? 2.078 -4.421 7.753 1.00 95.06 98 VAL A CA 1
ATOM 748 C C . VAL A 1 98 ? 1.565 -5.100 9.019 1.00 95.06 98 VAL A C 1
ATOM 750 O O . VAL A 1 98 ? 1.952 -6.237 9.298 1.00 95.06 98 VAL A O 1
ATOM 753 N N . MET A 1 99 ? 0.757 -4.408 9.815 1.00 94.50 99 MET A N 1
ATOM 754 C CA . MET A 1 99 ? 0.173 -4.959 11.039 1.00 94.50 99 MET A CA 1
ATOM 755 C C . MET A 1 99 ? -1.239 -4.431 11.281 1.00 94.50 99 MET A C 1
ATOM 757 O O . MET A 1 99 ? -1.610 -3.392 10.746 1.00 94.50 99 MET A O 1
ATOM 761 N N . ASN A 1 100 ? -2.005 -5.129 12.117 1.00 93.81 100 ASN A N 1
ATOM 762 C CA . ASN A 1 100 ? -3.248 -4.593 12.666 1.00 93.81 100 ASN A CA 1
ATOM 763 C C . ASN A 1 100 ? -2.924 -3.587 13.777 1.00 93.81 100 ASN A C 1
ATOM 765 O O . ASN A 1 100 ? -2.061 -3.851 14.617 1.00 93.81 100 ASN A O 1
ATOM 769 N N . ASP A 1 101 ? -3.616 -2.454 13.786 1.00 92.88 101 ASP A N 1
ATOM 770 C CA . ASP A 1 101 ? -3.548 -1.454 14.852 1.00 92.88 101 ASP A CA 1
ATOM 771 C C . ASP A 1 101 ? -4.908 -0.762 15.024 1.00 92.88 101 ASP A C 1
ATOM 773 O O . ASP A 1 101 ? -5.807 -0.926 14.199 1.00 92.88 101 ASP A O 1
ATOM 777 N N . SER A 1 102 ? -5.061 0.022 16.090 1.00 91.38 102 SER A N 1
ATOM 778 C CA . SER A 1 102 ? -6.237 0.858 16.319 1.00 91.38 102 SER A CA 1
ATOM 779 C C . SER A 1 102 ? -5.903 2.330 16.090 1.00 91.38 102 SER A C 1
ATOM 781 O O . SER A 1 102 ? -5.031 2.889 16.756 1.00 91.38 102 SER A O 1
ATOM 783 N N . ILE A 1 103 ? -6.609 2.979 15.163 1.00 88.88 103 ILE A N 1
ATOM 784 C CA . ILE A 1 103 ? -6.483 4.418 14.895 1.00 88.88 103 ILE A CA 1
ATOM 785 C C . ILE A 1 103 ? -7.842 5.056 15.159 1.00 88.88 103 ILE A C 1
ATOM 787 O O . ILE A 1 103 ? -8.851 4.628 14.607 1.00 88.88 103 ILE A O 1
ATOM 791 N N . ALA A 1 104 ? -7.873 6.048 16.053 1.00 86.88 104 ALA A N 1
ATOM 792 C CA . ALA A 1 104 ? -9.106 6.698 16.511 1.00 86.88 104 ALA A CA 1
ATOM 793 C C . ALA A 1 104 ? -10.197 5.715 17.006 1.00 86.88 104 ALA A C 1
ATOM 795 O O . ALA A 1 104 ? -11.387 6.000 16.917 1.00 86.88 104 ALA A O 1
ATOM 796 N N . GLY A 1 105 ? -9.795 4.555 17.541 1.00 87.44 105 GLY A N 1
ATOM 797 C CA . GLY A 1 105 ? -10.708 3.529 18.053 1.00 87.44 105 GLY A CA 1
ATOM 798 C C . GLY A 1 105 ? -11.208 2.521 17.012 1.00 87.44 105 GLY A C 1
ATOM 799 O O . GLY A 1 105 ? -11.866 1.559 17.395 1.00 87.44 105 GLY A O 1
ATOM 800 N N . ALA A 1 106 ? -10.864 2.677 15.730 1.00 88.44 106 ALA A N 1
ATOM 801 C CA . ALA A 1 106 ? -11.205 1.729 14.670 1.00 88.44 106 ALA A CA 1
ATOM 802 C C . ALA A 1 106 ? -10.033 0.785 14.361 1.00 88.44 106 ALA A C 1
ATOM 804 O O . ALA A 1 106 ? -8.872 1.198 14.403 1.00 88.44 106 ALA A O 1
ATOM 805 N N . ALA A 1 107 ? -10.328 -0.481 14.054 1.00 92.50 107 ALA A N 1
ATOM 806 C CA . ALA A 1 107 ? -9.324 -1.454 13.629 1.00 92.50 107 ALA A CA 1
ATOM 807 C C . ALA A 1 107 ? -8.877 -1.171 12.186 1.00 92.50 107 ALA A C 1
ATOM 809 O O . ALA A 1 107 ? -9.681 -1.188 11.253 1.00 92.50 107 ALA A O 1
ATOM 810 N N . CYS A 1 108 ? -7.579 -0.950 12.001 1.00 94.88 108 CYS A N 1
ATOM 811 C CA . CYS A 1 108 ? -6.970 -0.569 10.732 1.00 94.88 108 CYS A CA 1
ATOM 812 C C . CYS A 1 108 ? -5.775 -1.470 10.404 1.00 94.88 108 CYS A C 1
ATOM 814 O O . CYS A 1 108 ? -5.063 -1.948 11.289 1.00 94.88 108 CYS A O 1
ATOM 816 N N . ALA A 1 109 ? -5.521 -1.664 9.113 1.00 96.75 109 ALA A N 1
ATOM 817 C CA . ALA A 1 109 ? -4.254 -2.189 8.632 1.00 96.75 109 ALA A CA 1
ATOM 818 C C . ALA A 1 109 ? -3.256 -1.031 8.511 1.00 96.75 109 ALA A C 1
ATOM 820 O O . ALA A 1 109 ? -3.500 -0.053 7.809 1.00 96.75 109 ALA A O 1
ATOM 821 N N . VAL A 1 110 ? -2.118 -1.130 9.189 1.00 95.19 110 VAL A N 1
ATOM 822 C CA . VAL A 1 110 ? -1.091 -0.085 9.196 1.00 95.19 110 VAL A CA 1
ATOM 823 C C . VAL A 1 110 ? 0.157 -0.588 8.492 1.00 95.19 110 VAL A C 1
ATOM 825 O O . VAL A 1 110 ? 0.784 -1.561 8.917 1.00 95.19 110 VAL A O 1
ATOM 828 N N . ILE A 1 111 ? 0.526 0.098 7.414 1.00 95.56 111 ILE A N 1
ATOM 829 C CA . ILE A 1 111 ? 1.760 -0.112 6.664 1.00 95.56 111 ILE A CA 1
ATOM 830 C C . ILE A 1 111 ? 2.843 0.739 7.319 1.00 95.56 111 ILE A C 1
ATOM 832 O O . ILE A 1 111 ? 2.816 1.965 7.249 1.00 95.56 111 ILE A O 1
ATOM 836 N N . ILE A 1 112 ? 3.802 0.082 7.963 1.00 92.75 112 ILE A N 1
ATOM 837 C CA . ILE A 1 112 ? 4.908 0.747 8.646 1.00 92.75 112 ILE A CA 1
ATOM 838 C C . ILE A 1 112 ? 6.086 0.835 7.689 1.00 92.75 112 ILE A C 1
ATOM 840 O O . ILE A 1 112 ? 6.568 -0.193 7.201 1.00 92.75 112 ILE A O 1
ATOM 844 N N . ALA A 1 113 ? 6.582 2.047 7.476 1.00 89.88 113 ALA A N 1
ATOM 845 C CA . ALA A 1 113 ? 7.830 2.296 6.782 1.00 89.88 113 ALA A CA 1
ATOM 846 C C . ALA A 1 113 ? 8.848 2.981 7.690 1.00 89.88 113 ALA A C 1
ATOM 848 O O . ALA A 1 113 ? 8.534 3.465 8.782 1.00 89.88 113 ALA A O 1
ATOM 849 N N . ARG A 1 114 ? 10.104 2.928 7.251 1.00 78.94 114 ARG A N 1
ATOM 850 C CA . ARG A 1 114 ? 11.222 3.525 7.964 1.00 78.94 114 ARG A CA 1
ATOM 851 C C . ARG A 1 114 ? 11.863 4.635 7.157 1.00 78.94 114 ARG A C 1
ATOM 853 O O . ARG A 1 114 ? 12.275 4.428 6.011 1.00 78.94 114 ARG A O 1
ATOM 860 N N . ASN A 1 115 ? 12.111 5.739 7.855 1.00 66.31 115 ASN A N 1
ATOM 861 C CA . ASN A 1 115 ? 12.948 6.812 7.371 1.00 66.31 115 ASN A CA 1
ATOM 862 C C . ASN A 1 115 ? 14.354 6.270 7.115 1.00 66.31 115 ASN A C 1
ATOM 864 O O . ASN A 1 115 ? 15.030 5.787 8.027 1.00 66.31 115 ASN A O 1
ATOM 868 N N . SER A 1 116 ? 14.823 6.371 5.875 1.00 55.72 116 SER A N 1
ATOM 869 C CA . SER A 1 116 ? 16.168 5.947 5.478 1.00 55.72 116 SER A CA 1
ATOM 870 C C . SER A 1 116 ? 17.302 6.579 6.310 1.00 55.72 116 SER A C 1
ATOM 872 O O . SER A 1 116 ? 18.424 6.080 6.249 1.00 55.72 116 SER A O 1
ATOM 874 N N . GLY A 1 117 ? 17.029 7.622 7.109 1.00 50.66 117 GLY A N 1
ATOM 875 C CA . GLY A 1 117 ? 17.971 8.270 8.028 1.00 50.66 117 GLY A CA 1
ATOM 876 C C . GLY A 1 117 ? 17.795 7.994 9.534 1.00 50.66 117 GLY A C 1
ATOM 877 O O . GLY A 1 117 ? 18.605 8.490 10.314 1.00 50.66 117 GLY A O 1
ATOM 878 N N . GLY A 1 118 ? 16.796 7.222 9.986 1.00 41.38 118 GLY A N 1
ATOM 879 C CA . GLY A 1 118 ? 16.461 7.098 11.417 1.00 41.38 118 GLY A CA 1
ATOM 880 C C . GLY A 1 118 ? 16.292 5.659 11.913 1.00 41.38 118 GLY A C 1
ATOM 881 O O . GLY A 1 118 ? 15.709 4.810 11.241 1.00 41.38 118 GLY A O 1
ATOM 882 N N . ARG A 1 119 ? 16.783 5.359 13.127 1.00 43.09 119 ARG A N 1
ATOM 883 C CA . ARG A 1 119 ? 16.395 4.129 13.840 1.00 43.09 119 ARG A CA 1
ATOM 884 C C . ARG A 1 119 ? 14.897 4.207 14.146 1.00 43.09 119 ARG A C 1
ATOM 886 O O . ARG A 1 119 ? 14.470 5.149 14.799 1.00 43.09 119 ARG A O 1
ATOM 893 N N . PHE A 1 120 ? 14.133 3.201 13.727 1.00 46.22 120 PHE A N 1
ATOM 894 C CA . PHE A 1 120 ? 12.776 2.981 14.226 1.00 46.22 120 PHE A CA 1
ATOM 895 C C . PHE A 1 120 ? 12.842 2.768 15.747 1.00 46.22 120 PHE A C 1
ATOM 897 O O . PHE A 1 120 ? 13.439 1.785 16.199 1.00 46.22 120 PHE A O 1
ATOM 904 N N . GLU A 1 121 ? 12.275 3.682 16.537 1.00 44.00 121 GLU A N 1
ATOM 905 C CA . GLU A 1 121 ? 11.974 3.390 17.937 1.00 44.00 121 GLU A CA 1
ATOM 906 C C . GLU A 1 121 ? 10.698 2.541 17.982 1.00 44.00 121 GLU A C 1
ATOM 908 O O . GLU A 1 121 ? 9.643 2.991 17.531 1.00 44.00 121 GLU A O 1
ATOM 913 N N . PRO A 1 122 ? 10.754 1.300 18.497 1.00 44.25 122 PRO A N 1
ATOM 914 C CA . PRO A 1 122 ? 9.539 0.548 18.740 1.00 44.25 122 PRO A CA 1
ATOM 915 C C . PRO A 1 122 ? 8.704 1.296 19.779 1.00 44.25 122 PRO A C 1
ATOM 917 O O . PRO A 1 122 ? 9.223 1.679 20.827 1.00 44.25 122 PRO A O 1
ATOM 920 N N . LEU A 1 123 ? 7.411 1.459 19.490 1.00 49.72 123 LEU A N 1
ATOM 921 C CA . LEU A 1 123 ? 6.411 1.981 20.419 1.00 49.72 123 LEU A CA 1
ATOM 922 C C . LEU A 1 123 ? 6.483 1.188 21.734 1.00 49.72 123 LEU A C 1
ATOM 924 O O . LEU A 1 123 ? 5.905 0.107 21.857 1.00 49.72 123 LEU A O 1
ATOM 928 N N . ARG A 1 124 ? 7.218 1.697 22.729 1.00 42.28 124 ARG A N 1
ATOM 929 C CA . ARG A 1 124 ? 7.092 1.219 24.104 1.00 42.28 124 ARG A CA 1
ATOM 930 C C . ARG A 1 124 ? 5.748 1.721 24.600 1.00 42.28 124 ARG A C 1
ATOM 932 O O . ARG A 1 124 ? 5.524 2.924 24.700 1.00 42.28 124 ARG A O 1
ATOM 939 N N . GLY A 1 125 ? 4.853 0.772 24.857 1.00 39.03 125 GLY A N 1
ATOM 940 C CA . GLY A 1 125 ? 3.546 1.027 25.437 1.00 39.03 125 GLY A CA 1
ATOM 941 C C . GLY A 1 125 ? 3.645 1.952 26.649 1.00 39.03 125 GLY A C 1
ATOM 942 O O . GLY A 1 125 ? 4.573 1.859 27.454 1.00 39.03 125 GLY A O 1
ATOM 943 N N . LYS A 1 126 ? 2.672 2.860 26.742 1.00 45.22 126 LYS A N 1
ATOM 944 C CA . LYS A 1 126 ? 2.439 3.740 27.886 1.00 45.22 126 LYS A CA 1
ATOM 945 C C . LYS A 1 126 ? 2.554 2.955 29.197 1.00 45.22 126 LYS A C 1
ATOM 947 O O . LYS A 1 126 ? 1.712 2.108 29.477 1.00 45.22 126 LYS A O 1
ATOM 952 N N . ALA A 1 127 ? 3.521 3.312 30.033 1.00 40.12 127 ALA A N 1
ATOM 953 C CA . ALA A 1 127 ? 3.378 3.176 31.475 1.00 40.12 127 ALA A CA 1
ATOM 954 C C . ALA A 1 127 ? 3.131 4.588 32.027 1.00 40.12 127 ALA A C 1
ATOM 956 O O . ALA A 1 127 ? 3.963 5.471 31.800 1.00 40.12 127 ALA A O 1
ATOM 957 N N . PRO A 1 128 ? 2.001 4.860 32.702 1.00 42.94 128 PRO A N 1
ATOM 958 C CA . PRO A 1 128 ? 1.828 6.127 33.389 1.00 42.94 128 PRO A CA 1
ATOM 959 C C . PRO A 1 128 ? 2.819 6.167 34.556 1.00 42.94 128 PRO A C 1
ATOM 961 O O . PRO A 1 128 ? 2.685 5.421 35.523 1.00 42.94 128 PRO A O 1
ATOM 964 N N . HIS A 1 129 ? 3.827 7.036 34.475 1.00 41.28 129 HIS A N 1
ATOM 965 C CA . HIS A 1 129 ? 4.627 7.384 35.643 1.00 41.28 129 HIS A CA 1
ATOM 966 C C . HIS A 1 129 ? 3.752 8.204 36.594 1.00 41.28 129 HIS A C 1
ATOM 968 O O . HIS A 1 129 ? 3.698 9.430 36.536 1.00 41.28 129 HIS A O 1
ATOM 974 N N . THR A 1 130 ? 3.056 7.519 37.497 1.00 48.91 130 THR A N 1
ATOM 975 C CA . THR A 1 130 ? 2.547 8.127 38.721 1.00 48.91 130 THR A CA 1
ATOM 976 C C . THR A 1 130 ? 3.744 8.420 39.622 1.00 48.91 130 THR A C 1
ATOM 978 O O . THR A 1 130 ? 4.136 7.589 40.441 1.00 48.91 130 THR A O 1
ATOM 981 N N . THR A 1 131 ? 4.359 9.595 39.501 1.00 51.59 131 THR A N 1
ATOM 982 C CA . THR A 1 131 ? 5.227 10.100 40.572 1.00 51.59 131 THR A CA 1
ATOM 983 C C . THR A 1 131 ? 4.340 10.664 41.672 1.00 51.59 131 THR A C 1
ATOM 985 O O . THR A 1 131 ? 4.105 11.868 41.774 1.00 51.59 131 THR A O 1
ATOM 988 N N . GLY A 1 132 ? 3.812 9.746 42.482 1.00 42.25 132 GLY A N 1
ATOM 989 C CA . GLY A 1 132 ? 3.241 10.049 43.781 1.00 42.25 132 GLY A CA 1
ATOM 990 C C . GLY A 1 132 ? 4.311 10.686 44.663 1.00 42.25 132 GLY A C 1
ATOM 991 O O . GLY A 1 132 ? 5.313 10.073 45.020 1.00 42.25 132 GLY A O 1
ATOM 992 N N . ARG A 1 133 ? 4.081 11.956 44.973 1.00 52.06 133 ARG A N 1
ATOM 993 C CA . ARG A 1 133 ? 4.757 12.773 45.976 1.00 52.06 133 ARG A CA 1
ATOM 994 C C . ARG A 1 133 ? 4.778 12.054 47.332 1.00 52.06 133 ARG A C 1
ATOM 996 O O . ARG A 1 133 ? 3.725 11.901 47.940 1.00 52.06 133 ARG A O 1
ATOM 1003 N N . SER A 1 134 ? 5.964 11.737 47.853 1.00 53.38 134 SER A N 1
ATOM 1004 C CA . SER A 1 134 ? 6.151 11.405 49.273 1.00 53.38 134 SER A CA 1
ATOM 1005 C C . SER A 1 134 ? 7.245 12.272 49.889 1.00 53.38 134 SER A C 1
ATOM 1007 O O . SER A 1 134 ? 8.388 12.302 49.442 1.00 53.38 134 SER A O 1
ATOM 1009 N N . LYS A 1 135 ? 6.819 13.032 50.903 1.00 53.66 135 LYS A N 1
ATOM 1010 C CA . LYS A 1 135 ? 7.570 13.988 51.720 1.00 53.66 135 LYS A CA 1
ATOM 1011 C C . LYS A 1 135 ? 8.835 13.373 52.327 1.00 53.66 135 LYS A C 1
ATOM 1013 O O . LYS A 1 135 ? 8.781 12.277 52.877 1.00 53.66 135 LYS A O 1
ATOM 1018 N N . ARG A 1 136 ? 9.896 14.177 52.446 1.00 58.31 136 ARG A N 1
ATOM 1019 C CA . ARG A 1 136 ? 10.785 14.098 53.613 1.00 58.31 136 ARG A CA 1
ATOM 1020 C C . ARG A 1 136 ? 11.165 15.504 54.065 1.00 58.31 136 ARG A C 1
ATOM 1022 O O . ARG A 1 136 ? 11.992 16.165 53.453 1.00 58.31 136 ARG A O 1
ATOM 1029 N N . ILE A 1 137 ? 10.501 15.958 55.123 1.00 61.16 137 ILE A N 1
ATOM 1030 C CA . ILE A 1 137 ? 10.939 17.094 55.937 1.00 61.16 137 ILE A CA 1
ATOM 1031 C C . ILE A 1 137 ? 12.065 16.545 56.817 1.00 61.16 137 ILE A C 1
ATOM 1033 O O . ILE A 1 137 ? 11.880 15.498 57.440 1.00 61.16 137 ILE A O 1
ATOM 1037 N N . LYS A 1 138 ? 13.221 17.209 56.857 1.00 54.00 138 LYS A N 1
ATOM 1038 C CA . LYS A 1 138 ? 14.232 16.958 57.885 1.00 54.00 138 LYS A CA 1
ATOM 1039 C C . LYS A 1 138 ? 14.503 18.263 58.623 1.00 54.00 138 LYS A C 1
ATOM 1041 O O . LYS A 1 138 ? 15.133 19.166 58.091 1.00 54.00 138 LYS A O 1
ATOM 1046 N N . THR A 1 139 ? 13.942 18.334 59.820 1.00 47.72 139 THR A N 1
ATOM 1047 C CA . THR A 1 139 ? 14.371 19.169 60.940 1.00 47.72 139 THR A CA 1
ATOM 1048 C C . THR A 1 139 ? 15.753 18.707 61.410 1.00 47.72 139 THR A C 1
ATOM 1050 O O . THR A 1 139 ? 15.999 17.497 61.470 1.00 47.72 139 THR A O 1
ATOM 1053 N N . GLY A 1 140 ? 16.626 19.656 61.749 1.00 42.50 140 GLY A N 1
ATOM 1054 C CA . GLY A 1 140 ? 17.956 19.424 62.315 1.00 42.50 140 GLY A CA 1
ATOM 1055 C C . GLY A 1 140 ? 18.954 20.435 61.796 1.00 42.50 140 GLY A C 1
ATOM 1056 O O . GLY A 1 140 ? 19.590 20.106 60.773 1.00 42.50 140 GLY A O 1
#